Protein AF-A0A955XR83-F1 (afdb_monomer_lite)

Structure (mmCIF, N/CA/C/O backbone):
data_AF-A0A955XR83-F1
#
_entry.id   AF-A0A955XR83-F1
#
loop_
_atom_site.group_PDB
_atom_site.id
_atom_site.type_symbol
_atom_site.label_atom_id
_atom_site.label_alt_id
_atom_site.label_comp_id
_atom_site.label_asym_id
_atom_site.label_entity_id
_atom_site.label_seq_id
_atom_site.pdbx_PDB_ins_code
_atom_site.Cartn_x
_atom_site.Cartn_y
_atom_site.Cartn_z
_atom_site.occupancy
_atom_site.B_iso_or_equiv
_atom_site.auth_seq_id
_atom_site.auth_comp_id
_atom_site.auth_asym_id
_atom_site.auth_atom_id
_atom_site.pdbx_PDB_model_num
ATOM 1 N N . CYS A 1 1 ? 18.694 -12.345 -22.752 1.00 77.38 1 CYS A N 1
ATOM 2 C CA . CYS A 1 1 ? 18.077 -11.379 -23.681 1.00 77.38 1 CYS A CA 1
ATOM 3 C C . CYS A 1 1 ? 19.120 -10.361 -24.126 1.00 77.38 1 CYS A C 1
ATOM 5 O O . CYS A 1 1 ? 20.031 -10.122 -23.338 1.00 77.38 1 CYS A O 1
ATOM 7 N N . PRO A 1 2 ? 19.044 -9.822 -25.360 1.00 78.38 2 PRO A N 1
ATOM 8 C CA . PRO A 1 2 ? 19.876 -8.689 -25.780 1.00 78.38 2 PRO A CA 1
ATOM 9 C C . PRO A 1 2 ? 19.626 -7.468 -24.881 1.00 78.38 2 PRO A C 1
ATOM 11 O O . PRO A 1 2 ? 18.658 -7.451 -24.117 1.00 78.38 2 PRO A O 1
ATOM 14 N N . ASP A 1 3 ? 20.513 -6.477 -24.944 1.00 78.19 3 ASP A N 1
ATOM 15 C CA . ASP A 1 3 ? 20.513 -5.330 -24.032 1.00 78.19 3 ASP A CA 1
ATOM 16 C C . ASP A 1 3 ? 19.134 -4.655 -23.920 1.00 78.19 3 ASP A C 1
ATOM 18 O O . ASP A 1 3 ? 18.397 -4.535 -24.898 1.00 78.19 3 ASP A O 1
ATOM 22 N N . TYR A 1 4 ? 18.790 -4.233 -22.699 1.00 73.88 4 TYR A N 1
ATOM 23 C CA . TYR A 1 4 ? 17.509 -3.602 -22.331 1.00 73.88 4 TYR A CA 1
ATOM 24 C C . TYR A 1 4 ? 16.251 -4.467 -22.481 1.00 73.88 4 TYR A C 1
ATOM 26 O O . TYR A 1 4 ? 15.143 -3.961 -22.310 1.00 73.88 4 TYR A O 1
ATOM 34 N N . ALA A 1 5 ? 16.392 -5.765 -22.758 1.00 82.75 5 ALA A N 1
ATOM 35 C CA . ALA A 1 5 ? 15.278 -6.700 -22.708 1.00 82.75 5 ALA A CA 1
ATOM 36 C C . ALA A 1 5 ? 15.305 -7.562 -21.437 1.00 82.75 5 ALA A C 1
ATOM 38 O O . ALA A 1 5 ? 16.348 -8.081 -21.026 1.00 82.75 5 ALA A O 1
ATOM 39 N N . ILE A 1 6 ? 14.132 -7.738 -20.835 1.00 84.44 6 ILE A N 1
ATOM 40 C CA . ILE A 1 6 ? 13.890 -8.649 -19.714 1.00 84.44 6 ILE A CA 1
ATOM 41 C C . ILE A 1 6 ? 13.197 -9.911 -20.226 1.00 84.44 6 ILE A C 1
ATOM 43 O O . ILE A 1 6 ? 12.459 -9.879 -21.211 1.00 84.44 6 ILE A O 1
ATOM 47 N N . CYS A 1 7 ? 13.448 -11.041 -19.569 1.00 84.94 7 CYS A N 1
ATOM 48 C CA . CYS A 1 7 ? 12.753 -12.281 -19.889 1.00 84.94 7 CYS A CA 1
ATOM 49 C C . CYS A 1 7 ? 11.390 -12.287 -19.187 1.00 84.94 7 CYS A C 1
ATOM 51 O O . CYS A 1 7 ? 11.335 -12.246 -17.957 1.00 84.94 7 CYS A O 1
ATOM 53 N N . ARG A 1 8 ? 10.300 -12.332 -19.959 1.00 84.00 8 ARG A N 1
ATOM 54 C CA . ARG A 1 8 ? 8.941 -12.592 -19.462 1.00 84.00 8 ARG A CA 1
ATOM 55 C C . ARG A 1 8 ? 8.339 -13.725 -20.287 1.00 84.00 8 ARG A C 1
ATOM 57 O O . ARG A 1 8 ? 8.250 -13.614 -21.508 1.00 84.00 8 ARG A O 1
ATOM 64 N N . ASN A 1 9 ? 7.936 -14.814 -19.633 1.00 83.31 9 ASN A N 1
ATOM 65 C CA . ASN A 1 9 ? 7.295 -15.975 -20.270 1.00 83.31 9 ASN A CA 1
ATOM 66 C C . ASN A 1 9 ? 8.099 -16.536 -21.461 1.00 83.31 9 ASN A C 1
ATOM 68 O O . ASN A 1 9 ? 7.564 -16.703 -22.558 1.00 83.31 9 ASN A O 1
ATOM 72 N N . GLY A 1 10 ? 9.412 -16.724 -21.285 1.00 83.00 10 GLY A N 1
ATOM 73 C CA . GLY A 1 10 ? 10.309 -17.244 -22.328 1.00 83.00 10 GLY A CA 1
ATOM 74 C C . GLY A 1 10 ? 10.570 -16.294 -23.507 1.00 83.00 10 GLY A C 1
ATOM 75 O O . GLY A 1 10 ? 11.280 -16.660 -24.440 1.00 83.00 10 GLY A O 1
ATOM 76 N N . ASN A 1 11 ? 10.029 -15.072 -23.475 1.00 83.44 11 ASN A N 1
ATOM 77 C CA . ASN A 1 11 ? 10.218 -14.061 -24.508 1.00 83.44 11 ASN A CA 1
ATOM 78 C C . ASN A 1 11 ? 11.027 -12.879 -23.969 1.00 83.44 11 ASN A C 1
ATOM 80 O O . ASN A 1 11 ? 10.836 -12.424 -22.840 1.00 83.44 11 ASN A O 1
ATOM 84 N N . CYS A 1 12 ? 11.920 -12.354 -24.804 1.00 87.19 12 CYS A N 1
ATOM 85 C CA . CYS A 1 12 ? 12.629 -11.118 -24.507 1.00 87.19 12 CYS A CA 1
ATOM 86 C C . CYS A 1 12 ? 11.730 -9.930 -24.846 1.00 87.19 12 CYS A C 1
ATOM 88 O O . CYS A 1 12 ? 11.483 -9.660 -26.021 1.00 87.19 12 CYS A O 1
ATOM 90 N N . VAL A 1 13 ? 11.254 -9.232 -23.818 1.00 85.50 13 VAL A N 1
ATOM 91 C CA . VAL A 1 13 ? 10.447 -8.014 -23.956 1.00 85.50 13 VAL A CA 1
ATOM 92 C C . VAL A 1 13 ? 11.289 -6.800 -23.589 1.00 85.50 13 VAL A C 1
ATOM 94 O O . VAL A 1 13 ? 12.139 -6.885 -22.704 1.00 85.50 13 VAL A O 1
ATOM 97 N N . HIS A 1 14 ? 11.083 -5.683 -24.283 1.00 86.12 14 HIS A N 1
ATOM 98 C CA . HIS A 1 14 ? 11.762 -4.433 -23.958 1.00 86.12 14 HIS A CA 1
ATOM 99 C C . HIS A 1 14 ? 11.317 -3.940 -22.577 1.00 86.12 14 HIS A C 1
ATOM 101 O O . HIS A 1 14 ? 10.122 -3.919 -22.290 1.00 86.12 14 HIS A O 1
ATOM 107 N N . ASP A 1 15 ? 12.273 -3.568 -21.732 1.00 85.31 15 ASP A N 1
ATOM 108 C CA . ASP A 1 15 ? 12.016 -2.920 -20.448 1.00 85.31 15 ASP A CA 1
ATOM 109 C C . ASP A 1 15 ? 12.413 -1.448 -20.548 1.00 85.31 15 ASP A C 1
ATOM 111 O O . ASP A 1 15 ? 13.533 -1.058 -20.203 1.00 85.31 15 ASP A O 1
ATOM 115 N N . GLY A 1 16 ? 11.485 -0.635 -21.048 1.00 86.19 16 GLY A N 1
ATOM 116 C CA . GLY A 1 16 ? 11.689 0.804 -21.186 1.00 86.19 16 GLY A CA 1
ATOM 117 C C . GLY A 1 16 ? 11.811 1.538 -19.843 1.00 86.19 16 GLY A C 1
ATOM 118 O O . GLY A 1 16 ? 12.310 2.660 -19.788 1.00 86.19 16 GLY A O 1
ATOM 119 N N . CYS A 1 17 ? 11.451 0.892 -18.730 1.00 89.06 17 CYS A N 1
ATOM 120 C CA . CYS A 1 17 ? 11.548 1.474 -17.394 1.00 89.06 17 CYS A CA 1
ATOM 121 C C . CYS A 1 17 ? 12.951 1.393 -16.777 1.00 89.06 17 CYS A C 1
ATOM 123 O O . CYS A 1 17 ? 13.219 2.072 -15.786 1.00 89.06 17 CYS A O 1
ATOM 125 N N . ARG A 1 18 ? 13.884 0.630 -17.364 1.00 85.12 18 ARG A N 1
ATOM 126 C CA . ARG A 1 18 ? 15.249 0.479 -16.828 1.00 85.12 18 ARG A CA 1
ATOM 127 C C . ARG A 1 18 ? 16.051 1.788 -16.803 1.00 85.12 18 ARG A C 1
ATOM 129 O O . ARG A 1 18 ? 16.902 1.962 -15.931 1.00 85.12 18 ARG A O 1
ATOM 136 N N . GLU A 1 19 ? 15.823 2.684 -17.760 1.00 87.19 19 GLU A N 1
ATOM 137 C CA . GLU A 1 19 ? 16.550 3.960 -17.860 1.00 87.19 19 GLU A CA 1
ATOM 138 C C . GLU A 1 19 ? 15.779 5.144 -17.257 1.00 87.19 19 GLU A C 1
ATOM 140 O O . GLU A 1 19 ? 16.328 6.240 -17.108 1.00 87.19 19 GLU A O 1
ATOM 145 N N . ILE A 1 20 ? 14.526 4.928 -16.857 1.00 91.12 20 ILE A N 1
ATOM 146 C CA . ILE A 1 20 ? 13.657 5.962 -16.307 1.00 91.12 20 ILE A CA 1
ATOM 147 C C . ILE A 1 20 ? 13.817 5.987 -14.789 1.00 91.12 20 ILE A C 1
ATOM 149 O O . ILE A 1 20 ? 13.571 5.005 -14.094 1.00 91.12 20 ILE A O 1
ATOM 153 N N . ARG A 1 21 ? 14.218 7.143 -14.253 1.00 92.50 21 ARG A N 1
ATOM 154 C CA . ARG A 1 21 ? 14.166 7.407 -12.811 1.00 92.50 21 ARG A CA 1
ATOM 155 C C . ARG A 1 21 ? 12.954 8.269 -12.510 1.00 92.50 21 ARG A C 1
ATOM 157 O O . ARG A 1 21 ? 12.965 9.457 -12.829 1.00 92.50 21 ARG A O 1
ATOM 164 N N . CYS A 1 22 ? 11.941 7.677 -11.894 1.00 91.81 22 CYS A N 1
ATOM 165 C CA . CYS A 1 22 ? 10.775 8.426 -11.456 1.00 91.81 22 CYS A CA 1
ATOM 166 C C . CYS A 1 22 ? 11.066 9.228 -10.170 1.00 91.81 22 CYS A C 1
ATOM 168 O O . CYS A 1 22 ? 11.932 8.829 -9.384 1.00 91.81 22 CYS A O 1
ATOM 170 N N . PRO A 1 23 ? 10.393 10.379 -9.974 1.00 90.31 23 PRO A N 1
ATOM 171 C CA . PRO A 1 23 ? 10.385 11.120 -8.712 1.00 90.31 23 PRO A CA 1
ATOM 172 C C . PRO A 1 23 ? 9.966 10.257 -7.510 1.00 90.31 23 PRO A C 1
ATOM 174 O O . PRO A 1 23 ? 9.409 9.173 -7.674 1.00 90.31 23 PRO A O 1
ATOM 177 N N . GLU A 1 24 ? 10.212 10.750 -6.292 1.00 85.50 24 GLU A N 1
ATOM 178 C CA . GLU A 1 24 ? 9.753 10.076 -5.069 1.00 85.50 24 GLU A CA 1
ATOM 179 C C . GLU A 1 24 ? 8.236 9.840 -5.103 1.00 85.50 24 GLU A C 1
ATOM 181 O O . GLU A 1 24 ? 7.476 10.718 -5.510 1.00 85.50 24 GLU A O 1
ATOM 186 N N . GLY A 1 25 ? 7.812 8.645 -4.683 1.00 79.75 25 GLY A N 1
ATOM 187 C CA . GLY A 1 25 ? 6.403 8.246 -4.673 1.00 79.75 25 GLY A CA 1
ATOM 188 C C . GLY A 1 25 ? 5.835 7.834 -6.033 1.00 79.75 25 GLY A C 1
ATOM 189 O O . GLY 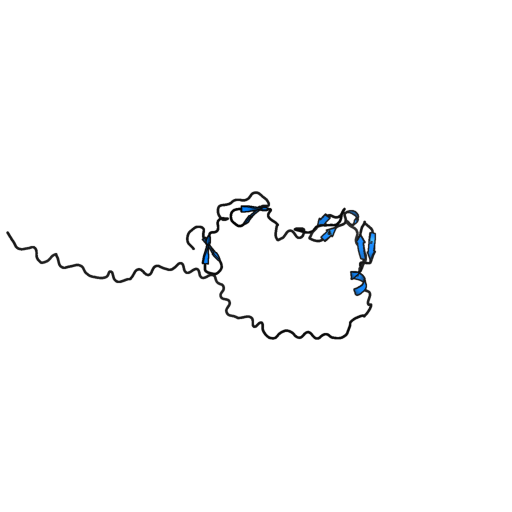A 1 25 ? 4.634 7.627 -6.128 1.00 79.75 25 GLY A O 1
ATOM 190 N N . GLN A 1 26 ? 6.651 7.704 -7.086 1.00 89.56 26 GLN A N 1
ATOM 191 C CA . GLN A 1 26 ? 6.192 7.271 -8.411 1.00 89.56 26 GLN A CA 1
ATOM 192 C C . GLN A 1 26 ? 6.790 5.927 -8.836 1.00 89.56 26 GLN A C 1
ATOM 194 O O . GLN A 1 26 ? 7.950 5.621 -8.550 1.00 89.56 26 GLN A O 1
ATOM 199 N N . GLN A 1 27 ? 6.000 5.135 -9.562 1.00 88.62 27 GLN A N 1
ATOM 200 C CA . GLN A 1 27 ? 6.430 3.887 -10.193 1.00 88.62 27 GLN A CA 1
ATOM 201 C C . GLN A 1 27 ? 6.517 4.082 -11.709 1.00 88.62 27 GLN A C 1
ATOM 203 O O . GLN A 1 27 ? 5.714 4.804 -12.292 1.00 88.62 27 GLN A O 1
ATOM 208 N N . CYS A 1 28 ? 7.498 3.444 -12.351 1.00 90.12 28 CYS A N 1
ATOM 209 C CA . CYS A 1 28 ? 7.523 3.377 -13.806 1.00 90.12 28 CYS A CA 1
ATOM 210 C C . CYS A 1 28 ? 6.650 2.218 -14.293 1.00 90.12 28 CYS A C 1
ATOM 212 O O . CYS A 1 28 ? 6.902 1.063 -13.938 1.00 90.12 28 CYS A O 1
ATOM 214 N N . GLU A 1 29 ? 5.670 2.535 -15.131 1.00 89.25 29 GLU A N 1
ATOM 215 C CA . GLU A 1 29 ? 4.826 1.591 -15.857 1.00 89.25 29 GLU A CA 1
ATOM 216 C C . GLU A 1 29 ? 4.761 2.048 -17.319 1.00 89.25 29 GLU A C 1
ATOM 218 O O . GLU A 1 29 ? 4.503 3.218 -17.590 1.00 89.25 29 GLU A O 1
ATOM 223 N N . ASP A 1 30 ? 5.071 1.156 -18.264 1.00 87.69 30 ASP A N 1
ATOM 224 C CA . ASP A 1 30 ? 5.048 1.438 -19.709 1.00 87.69 30 ASP A CA 1
ATOM 225 C C . ASP A 1 30 ? 5.751 2.748 -20.123 1.00 87.69 30 ASP A C 1
ATOM 227 O O . ASP A 1 30 ? 5.205 3.575 -20.853 1.00 87.69 30 ASP A O 1
ATOM 231 N N . GLU A 1 31 ? 6.985 2.940 -19.646 1.00 90.62 31 GLU A N 1
ATOM 232 C CA . GLU A 1 31 ? 7.808 4.136 -19.907 1.00 90.62 31 GLU A CA 1
ATOM 233 C C . GLU A 1 31 ? 7.237 5.451 -19.345 1.00 90.62 31 GLU A C 1
ATOM 235 O O . GLU A 1 3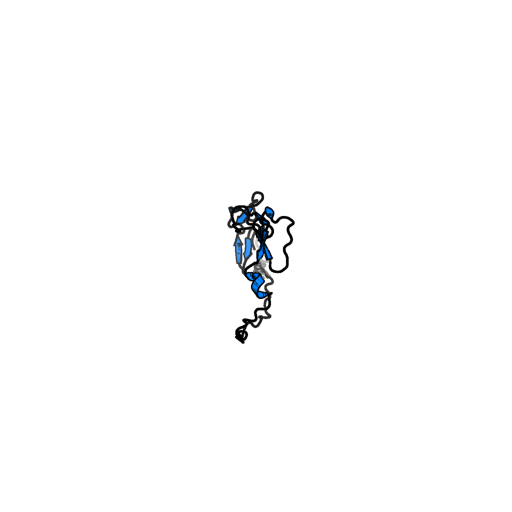1 ? 7.710 6.544 -19.673 1.00 90.62 31 GLU A O 1
ATOM 240 N N . GLN A 1 32 ? 6.240 5.368 -18.466 1.00 92.69 32 GLN A N 1
ATOM 241 C CA . GLN A 1 32 ? 5.605 6.513 -17.828 1.00 92.69 32 GLN A CA 1
ATOM 242 C C . GLN A 1 32 ? 5.762 6.431 -16.315 1.00 92.69 32 GLN A C 1
ATOM 244 O O . GLN A 1 32 ? 5.610 5.374 -15.709 1.00 92.69 32 GLN A O 1
ATOM 249 N N . CYS A 1 33 ? 6.050 7.571 -15.692 1.00 92.12 33 CYS A N 1
ATOM 250 C CA . CYS A 1 33 ? 5.991 7.676 -14.243 1.00 92.12 33 CYS A CA 1
ATOM 251 C C . CYS A 1 33 ? 4.546 7.930 -13.825 1.00 92.12 33 CYS A C 1
ATOM 253 O O . CYS A 1 33 ? 3.971 8.972 -14.150 1.00 92.12 33 CYS A O 1
ATOM 255 N N . ILE A 1 34 ? 3.975 6.963 -13.123 1.00 90.44 34 ILE A N 1
ATOM 256 C CA . ILE A 1 34 ? 2.643 7.035 -12.532 1.00 90.44 34 ILE A CA 1
ATOM 257 C C . ILE A 1 34 ? 2.765 7.226 -11.020 1.00 90.44 34 ILE A C 1
ATOM 259 O O . ILE A 1 34 ? 3.789 6.876 -10.431 1.00 90.44 34 ILE A O 1
ATOM 263 N N . GLU A 1 35 ? 1.729 7.784 -10.388 1.00 86.44 35 GLU A N 1
ATOM 264 C CA . GLU A 1 35 ? 1.631 7.817 -8.924 1.00 86.44 35 GLU A CA 1
ATOM 265 C C . GLU A 1 35 ? 1.757 6.386 -8.395 1.00 86.44 35 GLU A C 1
ATOM 267 O O . GLU A 1 35 ? 0.958 5.507 -8.729 1.00 86.44 35 GLU A O 1
ATOM 272 N N . GLY A 1 36 ? 2.815 6.148 -7.627 1.00 74.00 36 GLY A N 1
ATOM 273 C CA . GLY A 1 36 ? 3.112 4.860 -7.039 1.00 74.00 36 GLY A CA 1
ATOM 274 C C . GLY A 1 36 ? 2.124 4.626 -5.917 1.00 74.00 36 GLY A C 1
ATOM 275 O O . GLY A 1 36 ? 2.274 5.158 -4.822 1.00 74.00 36 GLY A O 1
ATOM 276 N N . VAL A 1 37 ? 1.106 3.817 -6.183 1.00 69.88 37 VAL A N 1
ATOM 277 C CA . VAL A 1 37 ? 0.392 3.155 -5.099 1.00 69.88 37 VAL A CA 1
ATOM 278 C C . VAL A 1 37 ? 1.374 2.175 -4.485 1.00 69.88 37 VAL A C 1
ATOM 280 O O . VAL A 1 37 ? 1.705 1.164 -5.101 1.00 69.88 37 VAL A O 1
ATOM 283 N N . ASP A 1 38 ? 1.880 2.497 -3.295 1.00 69.81 38 ASP A N 1
ATOM 284 C CA . ASP A 1 38 ? 2.615 1.530 -2.495 1.00 69.81 38 ASP A CA 1
ATOM 285 C C . ASP A 1 38 ? 1.720 0.287 -2.380 1.00 69.81 38 ASP A C 1
ATOM 287 O O . ASP A 1 38 ? 0.664 0.357 -1.747 1.00 69.81 38 ASP A O 1
ATOM 291 N N . PRO A 1 39 ? 2.091 -0.868 -2.967 1.00 65.31 39 PRO A N 1
ATOM 292 C CA . PRO A 1 39 ? 1.266 -2.074 -2.873 1.00 65.31 39 PRO A CA 1
ATOM 293 C C . PRO A 1 39 ? 1.142 -2.553 -1.419 1.00 65.31 39 PRO A C 1
ATOM 295 O O . PRO A 1 39 ? 0.343 -3.433 -1.111 1.00 65.31 39 PRO A O 1
ATOM 298 N N . MET A 1 40 ? 1.962 -1.984 -0.532 1.00 74.50 40 MET A N 1
ATOM 299 C CA . MET A 1 40 ? 1.954 -2.214 0.901 1.00 74.50 40 MET A CA 1
ATOM 300 C C . MET A 1 40 ? 1.275 -1.098 1.699 1.00 74.50 40 MET A C 1
ATOM 302 O O . MET A 1 40 ? 1.218 -1.250 2.917 1.00 74.50 40 MET A O 1
ATOM 306 N N . ASP A 1 41 ? 0.781 -0.012 1.087 1.00 82.88 41 ASP A N 1
ATOM 307 C CA . ASP A 1 41 ? -0.042 0.965 1.805 1.00 82.88 41 ASP A CA 1
ATOM 308 C C . ASP A 1 41 ? -1.438 0.362 2.015 1.00 82.88 41 ASP A C 1
ATOM 310 O O . ASP A 1 41 ? -2.231 0.271 1.074 1.00 82.88 41 ASP A O 1
ATOM 314 N N . PRO A 1 42 ? -1.780 -0.057 3.246 1.00 86.19 42 PRO A N 1
ATOM 315 C CA . PRO A 1 42 ? -3.071 -0.669 3.512 1.00 86.19 42 PRO A CA 1
ATOM 316 C C . PRO A 1 42 ? -4.223 0.336 3.377 1.00 86.19 42 PRO A C 1
ATOM 318 O O . PRO A 1 42 ? -5.377 -0.080 3.372 1.00 86.19 42 PRO A O 1
ATOM 321 N N . CYS A 1 43 ? -3.931 1.636 3.285 1.00 90.94 43 CYS A N 1
ATOM 322 C CA . CYS A 1 43 ? -4.902 2.705 3.095 1.00 90.94 43 CYS A CA 1
ATOM 323 C C . CYS A 1 43 ? -5.091 3.113 1.630 1.00 90.94 43 CYS A C 1
ATOM 325 O O . CYS A 1 43 ? -5.993 3.906 1.337 1.00 90.94 43 CYS A O 1
ATOM 327 N N . ALA A 1 44 ? -4.312 2.550 0.701 1.00 88.00 44 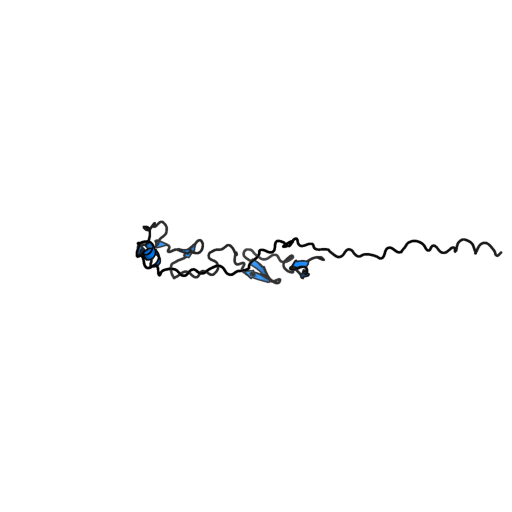ALA A N 1
ATOM 328 C CA . ALA A 1 44 ? -4.472 2.811 -0.720 1.00 88.00 44 ALA A CA 1
ATOM 329 C C . ALA A 1 44 ? -5.893 2.433 -1.184 1.00 88.00 44 ALA A C 1
ATOM 331 O O . ALA A 1 44 ? -6.334 1.290 -1.070 1.00 88.00 44 ALA A O 1
ATOM 332 N N . GLY A 1 45 ? -6.637 3.417 -1.699 1.00 85.38 45 GLY A N 1
ATOM 333 C CA . GLY A 1 45 ? -8.011 3.237 -2.187 1.00 85.38 45 GLY A CA 1
ATOM 334 C C . GLY A 1 45 ? -9.106 3.204 -1.110 1.00 85.38 45 GLY A C 1
ATOM 335 O O . GLY A 1 45 ? -10.288 3.134 -1.458 1.00 85.38 45 GLY A O 1
ATOM 336 N N . ILE A 1 46 ? -8.762 3.303 0.179 1.00 90.00 46 ILE A N 1
ATOM 337 C CA . ILE A 1 46 ? -9.747 3.365 1.265 1.00 90.00 46 ILE A CA 1
ATOM 338 C C . ILE A 1 46 ? -10.285 4.792 1.399 1.00 90.00 46 ILE A C 1
ATOM 340 O O . ILE A 1 46 ? -9.550 5.734 1.680 1.00 90.00 46 ILE A O 1
ATOM 344 N N . ASN A 1 47 ? -11.601 4.949 1.244 1.00 93.12 47 ASN A N 1
ATOM 345 C CA . ASN A 1 47 ? -12.299 6.209 1.491 1.00 93.12 47 ASN A CA 1
ATOM 346 C C . ASN A 1 47 ? -13.006 6.147 2.845 1.00 93.12 47 ASN A C 1
ATOM 348 O O . ASN A 1 47 ? -14.071 5.539 2.963 1.00 93.12 47 ASN A O 1
ATOM 352 N N . CYS A 1 48 ? -12.417 6.777 3.860 1.00 92.56 48 CYS A N 1
ATOM 353 C CA . CYS A 1 48 ? -13.019 6.813 5.186 1.00 92.56 48 CYS A CA 1
ATOM 354 C C . CYS A 1 48 ? -14.194 7.801 5.276 1.00 92.56 48 CYS A C 1
ATOM 356 O O . CYS A 1 48 ? -14.183 8.841 4.609 1.00 92.56 48 CYS A O 1
ATOM 358 N N . PRO A 1 49 ? -15.212 7.498 6.107 1.00 90.75 49 PRO A N 1
ATOM 359 C CA . PRO A 1 49 ? -16.293 8.424 6.426 1.00 90.75 49 PRO A CA 1
ATOM 360 C C . PRO A 1 49 ? -15.782 9.778 6.932 1.00 90.75 49 PRO A C 1
ATOM 362 O O . PRO A 1 49 ? -14.675 9.899 7.457 1.00 90.75 49 PRO A O 1
ATOM 365 N N . ALA A 1 50 ? -16.623 10.808 6.812 1.00 88.69 50 ALA A N 1
ATOM 366 C CA . ALA A 1 50 ? -16.279 12.152 7.261 1.00 88.69 50 ALA A CA 1
ATOM 367 C C . ALA A 1 50 ? -15.856 12.161 8.740 1.00 88.69 50 ALA A C 1
ATOM 369 O O . ALA A 1 50 ? -16.586 11.679 9.603 1.00 88.69 50 ALA A O 1
ATOM 370 N N . GLY A 1 51 ? -14.690 12.749 9.015 1.00 86.81 51 GLY A N 1
ATOM 371 C CA . GLY A 1 51 ? -14.138 12.861 10.366 1.00 86.81 51 GLY A CA 1
ATOM 372 C C . GLY A 1 51 ? -13.252 11.693 10.805 1.00 86.81 51 GLY A C 1
ATOM 373 O O . GLY A 1 51 ? -12.662 11.795 11.872 1.00 86.81 51 GLY A O 1
ATOM 374 N N . GLN A 1 52 ? -13.108 10.638 9.999 1.00 91.75 52 GLN A N 1
ATOM 375 C CA . GLN A 1 52 ? -12.210 9.511 10.272 1.00 91.75 52 GLN A CA 1
ATOM 376 C C . GLN A 1 52 ? -10.946 9.588 9.405 1.00 91.75 52 GLN A C 1
ATOM 378 O O . GLN A 1 52 ? -10.953 10.201 8.334 1.00 91.75 52 GLN A O 1
ATOM 383 N N . PHE A 1 53 ? -9.865 8.948 9.847 1.00 90.75 53 PHE A N 1
ATOM 384 C CA . PHE A 1 53 ? -8.630 8.795 9.072 1.00 90.75 53 PHE A CA 1
ATOM 385 C C . PHE A 1 53 ? -8.303 7.316 8.882 1.00 90.75 53 PHE A C 1
ATOM 387 O O . PHE A 1 53 ? -8.639 6.495 9.729 1.00 90.75 53 PHE A O 1
ATOM 394 N N . CYS A 1 54 ? -7.669 6.960 7.765 1.00 92.88 54 CYS A N 1
ATOM 395 C CA . CYS A 1 54 ? -7.220 5.588 7.577 1.00 92.88 54 CYS A CA 1
ATOM 396 C C . CYS A 1 54 ? -5.898 5.362 8.310 1.00 92.88 54 CYS A C 1
ATOM 398 O O . CYS A 1 54 ? -4.935 6.102 8.114 1.00 92.88 54 CYS A O 1
ATOM 400 N N . GLU A 1 55 ? -5.844 4.309 9.113 1.00 90.62 55 GLU A N 1
ATOM 401 C CA . GLU A 1 55 ? -4.631 3.815 9.742 1.00 90.62 55 GLU A CA 1
ATOM 402 C C . GLU A 1 55 ? -4.592 2.297 9.600 1.00 90.62 55 GLU A C 1
ATOM 404 O O . GLU A 1 55 ? -5.524 1.590 9.982 1.00 90.62 55 GLU A O 1
ATOM 409 N N . ARG A 1 56 ? -3.502 1.773 9.028 1.00 88.56 56 ARG A N 1
ATOM 410 C CA . ARG A 1 56 ? -3.294 0.324 8.856 1.00 88.56 56 ARG A CA 1
ATOM 411 C C . ARG A 1 56 ? -4.449 -0.394 8.132 1.00 88.56 56 ARG A C 1
ATOM 413 O O . ARG A 1 56 ? -4.704 -1.566 8.397 1.00 88.56 56 ARG A O 1
ATOM 420 N N . GLY A 1 57 ? -5.126 0.298 7.218 1.00 90.50 57 GLY A N 1
ATOM 421 C CA . GLY A 1 57 ? -6.253 -0.238 6.450 1.00 90.50 57 GLY A CA 1
ATOM 422 C C . GLY A 1 57 ? -7.607 -0.176 7.157 1.00 90.50 57 GLY A C 1
ATOM 423 O O . GLY A 1 57 ? -8.583 -0.731 6.659 1.00 90.50 57 GLY A O 1
ATOM 424 N N . LEU A 1 58 ? -7.681 0.485 8.313 1.00 87.81 58 LEU A N 1
ATOM 425 C CA . LEU A 1 58 ? -8.904 0.667 9.087 1.00 87.81 58 LEU A CA 1
ATOM 426 C C . LEU A 1 58 ? -9.217 2.155 9.212 1.00 87.81 58 LEU A C 1
ATOM 428 O O . LEU A 1 58 ? -8.320 2.968 9.413 1.00 87.81 58 LEU A O 1
ATOM 432 N N . CYS A 1 59 ? -10.494 2.516 9.119 1.00 91.25 59 CYS A N 1
ATOM 433 C CA . CYS A 1 59 ? -10.923 3.878 9.401 1.00 91.25 59 CYS A CA 1
ATOM 434 C C . CYS A 1 59 ? -11.030 4.074 10.911 1.00 91.25 59 CYS A C 1
ATOM 436 O O . CYS A 1 59 ? -11.852 3.442 11.574 1.00 91.25 59 CYS A O 1
ATOM 438 N N . ILE A 1 60 ? -10.171 4.935 11.438 1.00 89.38 60 ILE A N 1
ATOM 439 C CA . ILE A 1 60 ? -10.084 5.272 12.848 1.00 89.38 60 ILE A CA 1
ATOM 440 C C . ILE A 1 60 ? -10.792 6.601 13.080 1.00 89.38 60 ILE A C 1
ATOM 442 O O . ILE A 1 60 ? -10.548 7.601 12.397 1.00 89.38 60 ILE A O 1
ATOM 446 N N . ASP A 1 61 ? -11.686 6.602 14.063 1.00 91.38 61 ASP A N 1
ATOM 447 C CA . ASP A 1 61 ? -12.255 7.825 14.605 1.00 91.38 61 ASP A CA 1
ATOM 448 C C . ASP A 1 61 ? -11.226 8.469 15.553 1.00 91.38 61 ASP A C 1
ATOM 450 O O . ASP A 1 61 ? -10.790 7.816 16.504 1.00 91.38 61 ASP A O 1
ATOM 454 N N . PRO A 1 62 ? -10.825 9.733 15.338 1.00 90.44 62 PRO A N 1
ATOM 455 C CA . PRO A 1 62 ? -9.875 10.419 16.212 1.00 90.44 62 PRO A CA 1
ATOM 456 C C . PRO A 1 62 ? -10.367 10.545 17.661 1.00 90.44 62 PRO A C 1
ATOM 458 O O . PRO A 1 62 ? -9.552 10.642 18.575 1.00 90.44 62 PRO A O 1
ATOM 461 N N . LEU A 1 63 ? -11.680 10.505 17.912 1.00 91.38 63 LEU A N 1
ATOM 462 C CA . LEU A 1 63 ? -12.239 10.480 19.269 1.00 91.38 63 LEU A CA 1
ATOM 463 C C . LEU A 1 63 ? -12.045 9.126 19.963 1.00 91.38 63 LEU A C 1
ATOM 465 O O . LEU A 1 63 ? -12.216 9.038 21.176 1.00 91.38 63 LEU A O 1
ATOM 469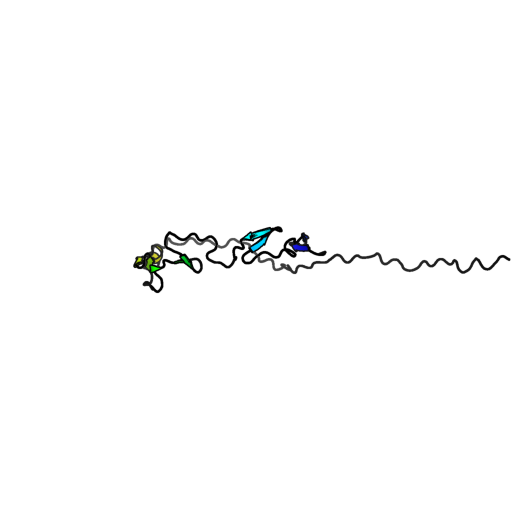 N N . CYS A 1 64 ? -11.707 8.084 19.206 1.00 91.31 64 CYS A N 1
ATOM 470 C CA . CYS A 1 64 ? -11.468 6.731 19.693 1.00 91.31 64 CYS A CA 1
ATOM 471 C C . CYS A 1 64 ? -9.984 6.424 19.933 1.00 91.31 64 CYS A C 1
ATOM 473 O O . CYS A 1 64 ? -9.652 5.314 20.355 1.00 91.31 64 CYS A O 1
ATOM 475 N N . GLU A 1 65 ? -9.085 7.387 19.712 1.00 88.12 65 GLU A N 1
ATOM 476 C CA . GLU A 1 65 ? -7.663 7.222 20.005 1.00 88.12 65 GLU A CA 1
ATOM 477 C C . GLU A 1 65 ? -7.456 6.951 21.508 1.00 88.12 65 GLU A C 1
ATOM 479 O O . GLU A 1 65 ? -7.820 7.748 22.373 1.00 88.12 65 GLU A O 1
ATOM 484 N N . GLY A 1 66 ? -6.899 5.781 21.833 1.00 85.56 66 GLY A N 1
ATOM 485 C CA . GLY A 1 66 ? -6.683 5.347 23.218 1.00 85.56 66 GLY A CA 1
ATOM 486 C C . GLY A 1 66 ? -7.921 4.797 23.939 1.00 85.56 66 GLY A C 1
ATOM 487 O O . GLY A 1 66 ? -7.806 4.397 25.100 1.00 85.56 66 GLY A O 1
ATOM 488 N N . ILE A 1 67 ? -9.081 4.717 23.279 1.00 90.00 67 ILE A N 1
ATOM 489 C CA . ILE A 1 67 ? -10.276 4.072 23.833 1.00 90.00 67 ILE A CA 1
ATOM 490 C C . ILE A 1 67 ? -10.212 2.567 23.555 1.00 90.00 67 ILE A C 1
ATOM 492 O O . ILE A 1 67 ? -10.107 2.130 22.414 1.00 90.00 67 ILE A O 1
ATOM 496 N N . SER A 1 68 ? -10.290 1.761 24.613 1.00 90.25 68 SER A N 1
ATOM 497 C CA . SER A 1 68 ? -10.450 0.305 24.521 1.00 90.25 68 SER A CA 1
ATOM 498 C C . SER A 1 68 ? -11.865 -0.065 24.938 1.00 90.25 68 SER A C 1
ATOM 500 O O . SER A 1 68 ? -12.258 0.191 26.075 1.00 90.25 68 SER A O 1
ATOM 502 N N . CYS A 1 69 ? -12.622 -0.642 24.013 1.00 89.81 69 CYS A N 1
ATOM 503 C CA . CYS A 1 69 ? -13.987 -1.084 24.248 1.00 89.81 69 CYS A CA 1
ATOM 504 C C . CYS A 1 69 ? -14.030 -2.550 24.704 1.00 89.81 69 CYS A C 1
ATOM 506 O O . CYS A 1 69 ? -13.123 -3.331 24.404 1.00 89.81 69 CYS A O 1
ATOM 508 N N . ASP A 1 70 ? -15.080 -2.916 25.443 1.00 91.62 70 ASP A N 1
ATOM 509 C CA . ASP A 1 70 ? -15.294 -4.293 25.887 1.00 91.62 70 ASP A CA 1
ATOM 510 C C . ASP A 1 70 ? -15.490 -5.237 24.685 1.00 91.62 70 ASP A C 1
ATOM 512 O O . ASP A 1 70 ? -15.939 -4.800 23.616 1.00 91.62 70 ASP A O 1
ATOM 516 N N . PRO A 1 71 ? -15.191 -6.543 24.836 1.00 85.31 71 PRO A N 1
ATOM 517 C CA . PRO A 1 71 ? -15.432 -7.523 23.787 1.00 85.31 71 PRO A CA 1
ATOM 518 C C . PRO A 1 71 ? -16.860 -7.424 23.247 1.00 85.31 71 PRO A C 1
ATOM 520 O O . PRO A 1 71 ? -17.830 -7.427 24.002 1.00 85.31 71 PRO A O 1
ATOM 523 N N . GLY A 1 72 ? -16.974 -7.335 21.926 1.00 84.50 72 GLY A N 1
ATOM 524 C CA . GLY A 1 72 ? -18.257 -7.202 21.252 1.00 84.50 72 GLY A CA 1
ATOM 525 C C . GLY A 1 72 ? -18.794 -5.770 21.127 1.00 84.50 72 GLY A C 1
ATOM 526 O O . GLY A 1 72 ? -19.959 -5.560 20.786 1.00 84.50 72 GLY A O 1
ATOM 527 N N . THR A 1 73 ? -17.959 -4.767 21.383 1.00 87.69 73 THR A N 1
ATOM 528 C CA . THR A 1 73 ? -18.289 -3.367 21.113 1.00 87.69 73 THR A CA 1
ATOM 529 C C . THR A 1 73 ? -17.203 -2.710 20.266 1.00 87.69 73 THR A C 1
ATOM 531 O O . THR A 1 73 ? -16.030 -3.076 20.343 1.00 87.69 73 THR A O 1
ATOM 534 N N . VAL A 1 74 ? -17.598 -1.755 19.427 1.00 88.00 74 VAL A N 1
ATOM 535 C CA . VAL A 1 74 ? -16.711 -0.955 18.577 1.00 88.00 74 VAL A CA 1
ATOM 536 C C . VAL A 1 74 ? -16.794 0.502 19.011 1.00 88.00 74 VAL A C 1
ATOM 538 O O . VAL A 1 74 ? -17.871 0.993 19.345 1.00 88.00 74 VAL A O 1
ATOM 541 N N . CYS A 1 75 ? -15.660 1.199 19.036 1.00 89.75 75 CYS A N 1
ATOM 542 C CA . CYS A 1 75 ? -15.671 2.628 19.309 1.00 89.75 75 CYS A CA 1
ATOM 543 C C . CYS A 1 75 ? -16.139 3.397 18.068 1.00 89.75 75 CYS A C 1
ATOM 545 O O . CYS A 1 75 ? -15.576 3.238 16.986 1.00 89.75 75 CYS A O 1
ATOM 547 N N . SER A 1 76 ? -17.152 4.239 18.243 1.00 87.94 76 SER A N 1
ATOM 548 C CA . SER A 1 76 ? -17.741 5.103 17.224 1.00 87.94 76 SER A CA 1
ATOM 549 C C . SER A 1 76 ? -18.055 6.452 17.866 1.00 87.94 76 SER A C 1
ATOM 551 O O . SER A 1 76 ? -18.694 6.504 18.918 1.00 87.94 76 SER A O 1
ATOM 553 N N . MET A 1 77 ? -17.566 7.556 17.294 1.00 87.81 77 MET A N 1
ATOM 554 C CA . MET A 1 77 ? -17.757 8.909 17.837 1.00 87.81 77 MET A CA 1
ATOM 555 C C . MET A 1 77 ? -17.312 9.066 19.305 1.00 87.81 77 MET A C 1
ATOM 557 O O . MET A 1 77 ? -17.899 9.837 20.066 1.00 87.81 77 MET A O 1
ATOM 561 N N . GLY A 1 78 ? -16.286 8.319 19.724 1.00 89.56 78 GLY A N 1
ATOM 562 C CA . GLY A 1 78 ? -15.791 8.305 21.106 1.00 89.56 78 GLY A CA 1
ATOM 563 C C . GLY A 1 78 ? -16.656 7.512 22.096 1.00 89.56 78 GLY A C 1
ATOM 564 O O . GLY A 1 78 ? -16.464 7.637 23.306 1.00 89.56 78 GLY A O 1
ATOM 565 N N . ILE A 1 79 ? -17.615 6.714 21.616 1.00 90.81 79 ILE A N 1
ATOM 566 C CA . ILE A 1 79 ? -18.527 5.902 22.432 1.00 90.81 79 ILE A CA 1
ATOM 567 C C . ILE A 1 79 ? -18.415 4.434 22.000 1.00 90.81 79 ILE A C 1
ATOM 569 O O . ILE A 1 79 ? -18.372 4.133 20.812 1.00 90.81 79 ILE A O 1
ATOM 573 N N . CYS A 1 80 ? -18.371 3.504 22.958 1.00 91.81 80 CYS A N 1
ATOM 574 C CA . CYS A 1 80 ? -18.409 2.072 22.661 1.00 91.81 80 CYS A CA 1
ATOM 575 C C . CYS A 1 80 ? -19.848 1.635 22.361 1.00 91.81 80 CYS A C 1
ATOM 577 O O . CYS A 1 80 ? -20.704 1.645 23.249 1.00 91.81 80 CYS A O 1
ATOM 579 N N . GLU A 1 81 ? -20.106 1.244 21.118 1.00 90.88 81 GLU A N 1
ATOM 580 C CA . GLU A 1 81 ? -21.407 0.773 20.645 1.00 90.88 81 GLU A CA 1
ATOM 581 C C . GLU A 1 81 ? -21.350 -0.728 20.339 1.00 90.88 81 GLU A C 1
ATOM 583 O O . GLU A 1 81 ? -20.307 -1.256 19.956 1.00 90.88 81 GLU A O 1
ATOM 588 N N . LEU A 1 82 ? -22.465 -1.444 20.514 1.00 85.81 82 LEU A N 1
ATOM 589 C CA . LEU A 1 82 ? -22.553 -2.853 20.115 1.00 85.81 82 LEU A CA 1
ATOM 590 C C . LEU A 1 82 ? -22.342 -2.956 18.605 1.00 85.81 82 LEU A C 1
ATOM 592 O O . LEU A 1 82 ? -23.119 -2.385 17.836 1.00 85.81 82 LEU A O 1
ATOM 596 N N . SER A 1 83 ? -21.316 -3.694 18.178 1.00 77.12 83 SER A N 1
ATOM 597 C CA . SER A 1 83 ? -21.144 -3.958 16.753 1.00 77.12 83 SER A CA 1
ATOM 598 C C . SER A 1 83 ? -22.147 -5.033 16.327 1.00 77.12 83 SER A C 1
ATOM 600 O O . SER A 1 83 ? -22.420 -5.985 17.062 1.00 77.12 83 SER A O 1
ATOM 602 N N . ALA A 1 84 ? -22.755 -4.889 15.149 1.00 66.69 84 ALA A N 1
ATOM 603 C CA . ALA A 1 84 ? -23.713 -5.883 14.651 1.00 66.69 84 ALA A CA 1
ATOM 604 C C . ALA A 1 84 ? -23.057 -7.271 14.472 1.00 66.69 84 ALA A C 1
ATOM 606 O O . ALA A 1 84 ? -23.715 -8.303 14.585 1.00 66.69 84 ALA A O 1
ATOM 607 N N . ASP A 1 85 ? -21.744 -7.275 14.265 1.00 60.38 85 ASP A N 1
ATOM 608 C CA . ASP A 1 85 ? -20.852 -8.430 14.132 1.00 60.38 85 ASP A CA 1
ATOM 609 C C . ASP A 1 85 ? -20.414 -9.021 15.484 1.00 60.38 85 ASP A C 1
ATOM 611 O O . ASP A 1 85 ? -19.930 -10.143 15.531 1.00 60.38 85 ASP A O 1
ATOM 615 N N . ALA A 1 86 ? -20.635 -8.335 16.605 1.00 57.31 86 ALA A N 1
ATOM 616 C CA . ALA A 1 86 ? -20.412 -8.886 17.939 1.00 57.31 86 ALA A CA 1
ATOM 617 C C . ALA A 1 86 ? -21.548 -9.787 18.431 1.00 57.31 86 ALA A C 1
ATOM 619 O O . ALA A 1 86 ? -21.362 -10.601 19.338 1.00 57.31 86 ALA A O 1
ATOM 620 N N . ALA A 1 87 ? -22.736 -9.652 17.838 1.00 54.91 87 ALA A N 1
ATOM 621 C CA . ALA A 1 87 ? -23.907 -10.431 18.222 1.00 54.91 87 ALA A CA 1
ATOM 622 C C . ALA A 1 87 ? -23.742 -11.939 17.947 1.00 54.91 87 ALA A C 1
ATOM 624 O O . ALA A 1 87 ? -24.485 -12.739 18.513 1.00 54.91 87 ALA A O 1
ATOM 625 N N . VAL A 1 88 ? -22.764 -12.341 17.123 1.00 56.91 88 VAL A N 1
ATOM 626 C CA . VAL A 1 88 ? -22.457 -13.759 16.865 1.00 56.91 88 VAL A CA 1
ATOM 627 C C . VAL A 1 88 ? -21.655 -14.432 17.984 1.00 56.91 88 VAL A C 1
ATOM 629 O O . VAL A 1 88 ? -21.793 -15.639 18.154 1.00 56.91 88 VAL A O 1
ATOM 632 N N . GLU A 1 89 ? -20.919 -13.688 18.817 1.00 54.12 89 GLU A N 1
ATOM 633 C CA . GLU A 1 89 ? -20.172 -14.265 19.955 1.00 54.12 89 GLU A CA 1
ATOM 634 C C . GLU A 1 89 ? -20.988 -14.282 21.261 1.00 54.12 89 GLU A C 1
ATOM 636 O O . GLU A 1 89 ? -20.618 -14.935 22.237 1.00 54.12 89 GLU A O 1
ATOM 641 N N . ALA A 1 90 ? -22.160 -13.640 21.275 1.00 53.38 90 ALA A N 1
ATOM 642 C CA . ALA A 1 90 ? -23.143 -13.761 22.349 1.00 53.38 90 ALA A CA 1
ATOM 643 C C . ALA A 1 90 ? -24.065 -14.983 22.154 1.00 53.38 90 ALA A C 1
ATOM 645 O O . ALA A 1 90 ? -25.267 -14.886 22.371 1.00 53.38 90 ALA A O 1
ATOM 646 N N . GLY A 1 91 ? -23.522 -16.128 21.725 1.00 55.88 91 GLY A N 1
ATOM 647 C CA . GLY A 1 91 ? -24.144 -17.448 21.896 1.00 55.88 91 GLY A CA 1
ATOM 648 C C . GLY A 1 91 ? -25.622 -17.589 21.507 1.00 55.88 91 GLY A C 1
ATOM 649 O O . GLY A 1 91 ? -26.361 -18.281 22.206 1.00 55.88 91 GLY A O 1
ATOM 650 N N . VAL A 1 92 ? -26.083 -16.958 20.422 1.00 57.19 92 VAL A N 1
ATOM 651 C CA . VAL A 1 92 ? -27.397 -17.285 19.850 1.00 57.19 92 VAL A CA 1
ATOM 652 C C . VAL A 1 92 ? -27.177 -18.291 18.729 1.00 57.19 92 VAL A C 1
ATOM 654 O O . VAL A 1 92 ? -26.922 -17.933 17.581 1.00 57.19 92 VAL A O 1
ATOM 657 N N . ASP A 1 93 ? -27.253 -19.571 19.089 1.00 58.78 93 ASP A N 1
ATOM 658 C CA . ASP A 1 93 ? -27.185 -20.707 18.174 1.00 58.78 93 ASP A CA 1
ATOM 659 C C . ASP A 1 93 ? -28.301 -20.641 17.117 1.00 58.78 93 ASP A C 1
ATOM 661 O O . ASP A 1 93 ? -29.396 -21.179 17.283 1.00 58.78 93 ASP A O 1
ATOM 665 N N . MET A 1 94 ? -28.012 -20.012 15.981 1.00 58.38 94 MET A N 1
ATOM 666 C CA . MET A 1 94 ? -28.750 -20.208 14.733 1.00 58.38 94 MET A 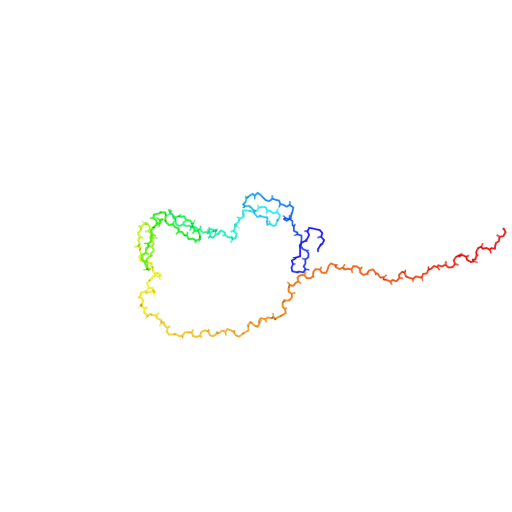CA 1
ATOM 667 C C . MET A 1 94 ? -27.785 -20.723 13.671 1.00 58.38 94 MET A C 1
ATOM 669 O O . MET A 1 94 ? -27.539 -20.088 12.651 1.00 58.38 94 MET A O 1
ATOM 673 N N . ARG A 1 95 ? -27.221 -21.909 13.925 1.00 59.47 95 ARG A N 1
ATOM 674 C CA . ARG A 1 95 ? -26.563 -22.705 12.886 1.00 59.47 95 ARG A CA 1
ATOM 675 C C . ARG A 1 95 ? -27.651 -23.470 12.124 1.00 59.47 95 ARG A C 1
ATOM 677 O O . ARG A 1 95 ? -28.249 -24.372 12.714 1.00 59.47 95 ARG A O 1
ATOM 684 N N . PRO A 1 96 ? -27.941 -23.171 10.846 1.00 57.56 96 PRO A N 1
ATOM 685 C CA . PRO A 1 96 ? -28.569 -24.171 10.002 1.00 57.56 96 PRO A CA 1
ATOM 686 C C . PRO A 1 96 ? -27.589 -25.340 9.853 1.00 57.56 96 PRO A C 1
ATOM 688 O O . PRO A 1 96 ? -26.396 -25.150 9.613 1.00 57.56 96 PRO A O 1
ATOM 691 N N . ALA A 1 97 ? -28.111 -26.540 10.074 1.00 58.69 97 ALA A N 1
ATOM 692 C CA . ALA A 1 97 ? -27.403 -27.794 9.913 1.00 58.69 97 ALA A CA 1
ATOM 693 C C . ALA A 1 97 ? -26.789 -27.908 8.505 1.00 58.69 97 ALA A C 1
ATOM 695 O O . ALA A 1 97 ? -27.469 -27.686 7.505 1.00 58.69 97 ALA A O 1
ATOM 696 N N . ASP A 1 98 ? -25.506 -28.263 8.480 1.00 59.81 98 ASP A N 1
ATOM 697 C CA . ASP A 1 98 ? -24.881 -29.165 7.512 1.00 59.81 98 ASP A CA 1
ATOM 698 C C . ASP A 1 98 ? -25.137 -28.889 6.017 1.00 59.81 98 ASP A C 1
ATOM 700 O O . ASP A 1 98 ? -25.979 -29.514 5.373 1.00 59.81 98 ASP A O 1
ATOM 704 N N . LEU A 1 99 ? -24.303 -28.031 5.421 1.00 59.81 99 LEU A N 1
ATOM 705 C CA . LEU A 1 99 ? -23.978 -28.114 3.994 1.00 59.81 99 LEU A CA 1
ATOM 706 C C . LEU A 1 99 ? -22.530 -28.583 3.854 1.00 59.81 99 LEU A C 1
ATOM 708 O O . LEU A 1 99 ? -21.592 -27.789 3.811 1.00 59.81 99 LEU A O 1
ATOM 712 N N . ASP A 1 100 ? -22.380 -29.903 3.801 1.00 61.50 100 ASP A N 1
ATOM 713 C CA . ASP A 1 100 ? -21.169 -30.604 3.385 1.00 61.50 100 ASP A CA 1
ATOM 714 C C . ASP A 1 100 ? -20.844 -30.233 1.928 1.00 61.50 100 ASP A C 1
ATOM 716 O O . ASP A 1 100 ? -21.317 -30.846 0.971 1.00 61.50 100 ASP A O 1
ATOM 720 N N . SER A 1 101 ? -20.086 -29.152 1.749 1.00 64.75 101 SER A N 1
ATOM 721 C CA . SER A 1 101 ? -19.477 -28.813 0.464 1.00 64.75 101 SER A CA 1
ATOM 722 C C . SER A 1 101 ? -18.179 -29.599 0.351 1.00 64.75 101 SER A C 1
ATOM 724 O O . SER A 1 101 ? -17.118 -29.135 0.769 1.00 64.75 101 SER A O 1
ATOM 726 N N . GLY A 1 102 ? -18.280 -30.8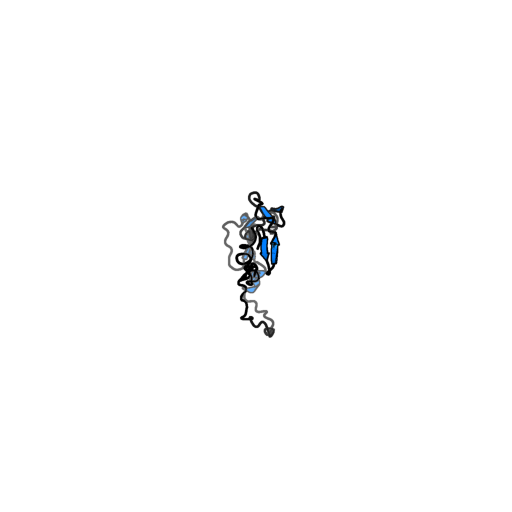20 -0.171 1.00 65.31 102 GLY A N 1
ATOM 727 C CA . GLY A 1 102 ? -17.114 -31.634 -0.488 1.00 65.31 102 GLY A CA 1
ATOM 728 C C . GLY A 1 102 ? -16.153 -30.896 -1.438 1.00 65.31 102 GLY A C 1
ATOM 729 O O . GLY A 1 102 ? -16.597 -30.104 -2.275 1.00 65.31 102 GLY A O 1
ATOM 730 N N . PRO A 1 103 ? -14.834 -31.128 -1.329 1.00 65.25 103 PRO A N 1
ATOM 731 C CA . PRO A 1 103 ? -13.859 -30.507 -2.216 1.00 65.25 103 PRO A CA 1
ATOM 732 C C . PRO A 1 103 ? -14.055 -30.985 -3.667 1.00 65.25 103 PRO A C 1
ATOM 734 O O . PRO A 1 103 ? -14.364 -32.162 -3.886 1.00 65.25 103 PRO A O 1
ATOM 737 N N . PRO A 1 104 ? -13.857 -30.117 -4.679 1.00 55.19 104 PRO A N 1
ATOM 738 C CA . PRO A 1 104 ? -13.830 -30.561 -6.068 1.00 55.19 104 PRO A CA 1
ATOM 739 C C . PRO A 1 104 ? -12.674 -31.559 -6.272 1.00 55.19 104 PRO A C 1
ATOM 741 O O . PRO A 1 104 ? -11.580 -31.340 -5.743 1.00 55.19 104 PRO A O 1
ATOM 744 N N . PRO A 1 105 ? -12.861 -32.652 -7.034 1.00 51.31 105 PRO A N 1
ATOM 745 C CA . PRO A 1 105 ? -11.743 -33.495 -7.415 1.00 51.31 105 PRO A CA 1
ATOM 746 C C . PRO A 1 105 ? -10.903 -32.765 -8.468 1.00 51.31 105 PRO A C 1
ATOM 748 O O . PRO A 1 105 ? -11.416 -32.374 -9.514 1.00 51.31 105 PRO A O 1
ATOM 751 N N . GLY A 1 106 ? -9.605 -32.631 -8.197 1.00 57.72 106 GLY A N 1
ATOM 752 C CA . GLY A 1 106 ? -8.613 -32.276 -9.209 1.00 57.72 106 GLY A CA 1
ATOM 753 C C . GLY A 1 106 ? -8.066 -30.856 -9.105 1.00 57.72 106 GLY A C 1
ATOM 754 O O . GLY A 1 106 ? -8.379 -29.993 -9.914 1.00 57.72 106 GLY A O 1
ATOM 755 N N . SER A 1 107 ? -7.134 -30.661 -8.182 1.00 53.09 107 SER A N 1
ATOM 756 C CA . SER A 1 107 ? -5.931 -29.893 -8.496 1.00 53.09 107 SER A CA 1
ATOM 757 C C . SER A 1 107 ? -4.755 -30.713 -7.991 1.00 53.09 107 SER A C 1
ATOM 759 O O . SER A 1 107 ? -4.238 -30.512 -6.891 1.00 53.09 107 SER A O 1
ATOM 761 N N . GLU A 1 108 ? -4.418 -31.739 -8.762 1.00 54.34 108 GLU A N 1
ATOM 762 C CA . GLU A 1 108 ? -3.109 -32.362 -8.670 1.00 54.34 108 GLU A CA 1
ATOM 763 C C . GLU A 1 108 ? -2.096 -31.229 -8.859 1.00 54.34 108 GLU A C 1
ATOM 765 O O . GLU A 1 108 ? -2.097 -30.550 -9.885 1.00 54.34 108 GLU A O 1
ATOM 770 N N . ALA A 1 109 ? -1.317 -30.948 -7.815 1.00 57.16 109 ALA A N 1
ATOM 771 C CA . ALA A 1 109 ? -0.136 -30.119 -7.943 1.00 57.16 109 ALA A CA 1
ATOM 772 C C . ALA A 1 109 ? 0.785 -30.847 -8.921 1.00 57.16 109 ALA A C 1
ATOM 774 O O . ALA A 1 109 ? 1.291 -31.927 -8.604 1.00 57.16 109 ALA A O 1
ATOM 775 N N . ASP A 1 110 ? 0.926 -30.294 -10.120 1.00 52.31 110 ASP A N 1
ATOM 776 C CA . ASP A 1 110 ? 1.851 -30.812 -11.110 1.00 52.31 110 ASP A CA 1
ATOM 777 C C . ASP A 1 110 ? 3.275 -30.688 -10.531 1.00 52.31 110 ASP A C 1
ATOM 779 O O . ASP A 1 110 ? 3.711 -29.577 -10.221 1.00 52.31 110 ASP A O 1
ATOM 783 N N . PRO A 1 111 ? 4.007 -31.793 -10.289 1.00 56.66 111 PRO A N 1
ATOM 784 C CA . PRO A 1 111 ? 5.334 -31.735 -9.681 1.00 56.66 111 PRO A CA 1
ATOM 785 C C . PRO A 1 111 ? 6.422 -31.347 -10.691 1.00 56.66 111 PRO A C 1
ATOM 787 O O . PRO A 1 111 ? 7.608 -31.401 -10.358 1.00 56.66 111 PRO A O 1
ATOM 790 N N . THR A 1 112 ? 6.044 -30.994 -11.922 1.00 55.41 112 THR A N 1
ATOM 791 C CA . THR A 1 112 ? 6.953 -30.508 -12.955 1.00 55.41 112 THR A CA 1
ATOM 792 C C . THR A 1 112 ? 6.724 -29.034 -13.232 1.00 55.41 112 THR A C 1
ATOM 794 O O . THR A 1 112 ? 6.479 -28.629 -14.360 1.00 55.41 112 THR A O 1
ATOM 797 N N . ASP A 1 113 ? 6.916 -28.221 -12.200 1.00 53.22 113 ASP A N 1
ATOM 798 C CA . ASP A 1 113 ? 7.252 -26.815 -12.382 1.00 53.22 113 ASP A CA 1
ATOM 799 C C . ASP A 1 113 ? 8.769 -26.631 -12.197 1.00 53.22 113 ASP A C 1
ATOM 801 O O . ASP A 1 113 ? 9.262 -26.403 -11.088 1.00 53.22 113 ASP A O 1
ATOM 805 N N . PRO A 1 114 ? 9.574 -26.830 -13.256 1.00 59.94 114 PRO A N 1
ATOM 806 C CA . PRO A 1 114 ? 10.877 -26.225 -13.348 1.00 59.94 114 PRO A CA 1
ATOM 807 C C . PRO A 1 114 ? 10.726 -24.851 -14.015 1.00 59.94 114 PRO A C 1
ATOM 809 O O . PRO A 1 114 ? 11.374 -24.623 -15.036 1.00 59.94 114 PRO A O 1
ATOM 812 N N . ASP A 1 115 ? 9.957 -23.906 -13.456 1.00 57.31 115 ASP A N 1
ATOM 813 C CA . ASP A 1 115 ? 10.137 -22.484 -13.793 1.00 57.31 115 ASP A CA 1
ATOM 814 C C . ASP A 1 115 ? 11.437 -21.952 -13.152 1.00 57.31 115 ASP A C 1
ATOM 816 O O . ASP A 1 115 ? 11.499 -20.973 -12.409 1.00 57.31 115 ASP A O 1
ATOM 820 N N . GLY A 1 116 ? 12.541 -22.624 -13.475 1.00 58.47 116 GLY A N 1
ATOM 821 C CA . GLY A 1 116 ? 13.817 -21.972 -13.662 1.00 58.47 116 GLY A CA 1
ATOM 822 C C . GLY A 1 116 ? 13.815 -21.403 -15.074 1.00 58.47 116 GLY A C 1
ATOM 823 O O . GLY A 1 116 ? 13.815 -22.156 -16.044 1.00 58.47 116 GLY A O 1
ATOM 824 N N . CYS A 1 117 ? 13.809 -20.075 -15.183 1.00 61.97 117 CYS A N 1
ATOM 825 C CA . CYS A 1 117 ? 13.979 -19.341 -16.435 1.00 61.97 117 CYS A CA 1
ATOM 826 C C . CYS A 1 117 ? 15.330 -19.676 -17.092 1.00 61.97 117 CYS A C 1
ATOM 828 O O . CYS A 1 117 ? 16.287 -18.903 -16.979 1.00 61.97 117 CYS A O 1
ATOM 830 N N . ASP A 1 118 ? 15.417 -20.804 -17.794 1.00 62.62 118 ASP A N 1
ATOM 831 C CA . ASP A 1 118 ? 16.585 -21.154 -18.592 1.00 62.62 118 ASP A CA 1
ATOM 832 C C . ASP A 1 118 ? 16.545 -20.335 -19.886 1.00 62.62 118 ASP A C 1
ATOM 834 O O . ASP A 1 118 ? 15.888 -20.651 -20.879 1.00 62.62 118 ASP A O 1
ATOM 838 N N . CYS A 1 119 ? 17.178 -19.167 -19.818 1.00 60.94 119 CYS A N 1
ATOM 839 C CA . CYS A 1 119 ? 17.334 -18.280 -20.955 1.00 60.94 119 CYS A CA 1
ATOM 840 C C . CYS A 1 119 ? 18.509 -18.776 -21.800 1.00 60.94 119 CYS A C 1
ATOM 842 O O . CYS A 1 119 ? 19.600 -18.206 -21.719 1.00 60.94 119 CYS A O 1
ATOM 844 N N . ASP A 1 120 ? 18.297 -19.805 -22.620 1.00 65.75 120 ASP A N 1
ATOM 845 C CA . ASP A 1 120 ? 19.290 -20.188 -23.622 1.00 65.75 120 ASP A CA 1
ATOM 846 C C . ASP A 1 120 ? 19.328 -19.100 -24.708 1.00 65.75 120 ASP A C 1
ATOM 848 O O . ASP A 1 120 ? 18.518 -19.026 -25.638 1.00 65.75 120 ASP A O 1
ATOM 852 N N . ALA A 1 121 ? 20.251 -18.155 -24.530 1.00 59.19 121 ALA A N 1
ATOM 853 C CA . ALA A 1 121 ? 20.669 -17.249 -25.580 1.00 59.19 121 ALA A CA 1
ATOM 854 C C . ALA A 1 121 ? 21.392 -18.098 -26.625 1.00 59.19 121 ALA A C 1
ATOM 856 O O . ALA A 1 121 ? 22.587 -18.345 -26.486 1.00 59.19 121 ALA A O 1
ATOM 857 N N . GLY A 1 122 ? 20.635 -18.551 -27.631 1.00 51.19 122 GLY A N 1
ATOM 858 C CA . GLY A 1 122 ? 21.076 -19.456 -28.686 1.00 51.19 122 GLY A CA 1
ATOM 859 C C . GLY A 1 122 ? 22.553 -19.302 -29.037 1.00 51.19 122 GLY A C 1
ATOM 860 O O . GLY A 1 122 ? 22.963 -18.353 -29.713 1.00 51.19 122 GLY A O 1
ATOM 861 N N . GLY A 1 123 ? 23.349 -20.263 -28.570 1.00 50.00 123 GLY A N 1
ATOM 862 C CA . GLY A 1 123 ? 24.735 -20.421 -28.971 1.00 50.00 123 GLY A CA 1
ATOM 863 C C . GLY A 1 123 ? 24.774 -20.702 -30.466 1.00 50.00 123 GLY A C 1
ATOM 864 O O . GLY A 1 123 ? 24.395 -21.781 -30.917 1.00 50.00 123 GLY A O 1
ATOM 865 N N . GLY A 1 124 ? 25.203 -19.711 -31.249 1.00 50.62 124 GLY A N 1
ATOM 866 C CA . GLY A 1 124 ? 25.388 -19.834 -32.688 1.00 50.62 124 GLY A CA 1
ATOM 867 C C . GLY A 1 124 ? 26.346 -20.977 -33.013 1.00 50.62 124 GLY A C 1
ATOM 868 O O . GLY A 1 124 ? 27.564 -20.811 -32.972 1.00 50.62 124 GLY A O 1
ATOM 869 N N . GLY A 1 125 ? 25.785 -22.138 -33.354 1.00 50.72 125 GLY A N 1
ATOM 870 C CA . GLY A 1 125 ? 26.490 -23.264 -33.947 1.00 50.72 125 GLY A CA 1
ATOM 871 C C . GLY A 1 125 ? 27.012 -22.874 -35.325 1.00 50.72 125 GLY A C 1
ATOM 872 O O . GLY A 1 125 ? 26.393 -23.166 -36.346 1.00 50.72 125 GLY A O 1
ATOM 873 N N . GLY A 1 126 ? 28.149 -22.179 -35.356 1.00 59.06 126 GLY A N 1
ATOM 874 C CA . GLY A 1 126 ? 28.933 -22.012 -36.571 1.00 59.06 126 GLY A CA 1
ATOM 875 C C . GLY A 1 126 ? 29.282 -23.401 -37.109 1.00 59.06 126 GLY A C 1
ATOM 876 O O . GLY A 1 126 ? 29.708 -24.261 -36.336 1.00 59.06 126 GLY A O 1
ATOM 877 N N . PRO A 1 127 ? 29.069 -23.688 -38.400 1.00 54.16 127 PRO A N 1
ATOM 878 C CA . PRO A 1 127 ? 29.217 -25.047 -38.872 1.00 54.16 127 PRO A CA 1
ATOM 879 C C . PRO A 1 127 ? 30.720 -25.390 -38.934 1.00 54.16 127 PRO A C 1
ATOM 881 O O . PRO A 1 127 ? 31.487 -24.832 -39.718 1.00 54.16 127 PRO A O 1
ATOM 884 N N . SER A 1 128 ? 31.136 -26.310 -38.062 1.00 60.34 128 SER A N 1
ATOM 885 C CA . SER A 1 128 ? 32.507 -26.801 -37.851 1.00 60.34 128 SER A CA 1
ATOM 886 C C . SER A 1 128 ? 33.060 -27.646 -39.014 1.00 60.34 128 SER A C 1
ATOM 888 O O . SER A 1 128 ? 33.440 -28.799 -38.826 1.00 60.34 128 SER A O 1
ATOM 890 N N . TRP A 1 129 ? 33.128 -27.089 -40.228 1.00 59.34 129 TRP A N 1
ATOM 891 C CA . TRP A 1 129 ? 33.708 -27.749 -41.415 1.00 59.34 129 TRP A CA 1
ATOM 892 C C . TRP A 1 129 ? 34.751 -26.897 -42.154 1.00 59.34 129 TRP A C 1
ATOM 894 O O . TRP A 1 129 ? 35.041 -27.139 -43.322 1.00 59.34 129 TRP A O 1
ATOM 904 N N . LEU A 1 130 ? 35.402 -25.948 -41.474 1.00 58.31 130 LEU A N 1
ATOM 905 C CA . LEU A 1 130 ? 36.606 -25.281 -41.995 1.00 58.31 130 LEU A CA 1
ATOM 906 C C . LEU A 1 130 ? 37.890 -26.015 -41.587 1.00 58.31 130 LEU A C 1
ATOM 908 O O . LEU A 1 130 ? 38.861 -25.416 -41.128 1.00 58.31 130 LEU A O 1
ATOM 912 N N . LEU A 1 131 ? 37.901 -27.332 -41.788 1.00 63.03 131 LEU A N 1
ATOM 913 C CA . LEU A 1 131 ? 39.118 -28.128 -41.784 1.00 63.03 131 LEU A CA 1
ATOM 914 C C . LEU A 1 131 ? 39.410 -28.622 -43.206 1.00 63.03 131 LEU A C 1
ATOM 916 O O . LEU A 1 131 ? 38.711 -29.467 -43.750 1.00 63.03 131 LEU A O 1
ATOM 920 N N . VAL A 1 132 ? 40.539 -28.123 -43.719 1.00 64.88 132 VAL A N 1
ATOM 921 C CA . VAL A 1 132 ? 41.397 -28.733 -44.747 1.00 64.88 132 VAL A CA 1
ATOM 922 C C . VAL A 1 132 ? 40.929 -28.615 -46.200 1.00 64.88 132 VAL A C 1
ATOM 924 O O . VAL A 1 132 ? 40.433 -29.573 -46.767 1.00 64.88 132 VAL A O 1
ATOM 927 N N . LEU A 1 133 ? 41.279 -27.501 -46.857 1.00 62.12 133 LEU A N 1
ATOM 928 C CA . LEU A 1 133 ? 41.701 -27.496 -48.269 1.00 62.12 133 LEU A CA 1
ATOM 929 C C . LEU A 1 133 ? 42.724 -26.368 -48.511 1.00 62.12 133 LEU A C 1
ATOM 931 O O . LEU A 1 133 ? 42.397 -25.310 -49.036 1.00 62.12 133 LEU A O 1
ATOM 935 N N . LEU A 1 134 ? 43.987 -26.595 -48.134 1.00 61.56 134 LEU A N 1
ATOM 936 C CA . LEU A 1 134 ? 45.118 -25.861 -48.715 1.00 61.56 134 LEU A CA 1
ATOM 937 C C . LEU A 1 134 ? 45.348 -26.406 -50.135 1.00 61.56 134 LEU A C 1
ATOM 939 O O . LEU A 1 134 ? 45.785 -27.555 -50.261 1.00 61.56 134 LEU A O 1
ATOM 943 N N . PRO A 1 135 ? 45.082 -25.651 -51.219 1.00 58.00 135 PRO A N 1
ATOM 944 C CA . PRO A 1 135 ? 45.383 -26.139 -52.549 1.00 58.00 135 PRO A CA 1
ATOM 945 C C . PRO A 1 135 ? 46.894 -26.062 -52.778 1.00 58.00 135 PRO A C 1
ATOM 947 O O . PRO A 1 135 ? 47.550 -25.053 -52.521 1.00 58.00 135 PRO A O 1
ATOM 950 N N . LEU A 1 136 ? 47.423 -27.172 -53.285 1.00 61.41 136 LEU A N 1
ATOM 951 C CA . LEU A 1 136 ? 48.795 -27.470 -53.694 1.00 61.41 136 LEU A CA 1
ATOM 952 C C . LEU A 1 136 ? 49.331 -26.525 -54.794 1.00 61.41 136 LEU A C 1
ATOM 954 O O . LEU A 1 136 ? 49.757 -26.965 -55.860 1.00 61.41 136 LEU A O 1
ATOM 958 N N . TRP A 1 137 ? 49.335 -25.212 -54.568 1.00 59.19 137 TRP A N 1
ATOM 959 C CA . TRP A 1 137 ? 49.852 -24.237 -55.536 1.00 59.19 137 TRP A CA 1
ATOM 960 C C . TRP A 1 137 ? 51.384 -24.089 -55.478 1.00 59.19 137 TRP A C 1
ATOM 962 O O . TRP A 1 137 ? 51.999 -23.504 -56.367 1.00 59.19 137 TRP A O 1
ATOM 972 N N . ALA A 1 138 ? 52.026 -24.691 -54.472 1.00 58.62 138 ALA A N 1
ATOM 973 C CA . ALA A 1 138 ? 53.465 -24.584 -54.232 1.00 58.62 138 ALA A CA 1
ATOM 974 C C . ALA A 1 138 ? 54.351 -25.540 -55.065 1.00 58.62 138 ALA A C 1
ATOM 976 O O . ALA A 1 138 ? 55.573 -25.447 -54.974 1.00 58.62 138 ALA A O 1
ATOM 977 N N . ILE A 1 139 ? 53.795 -26.439 -55.894 1.00 62.78 139 ILE A N 1
ATOM 978 C CA . ILE A 1 139 ? 54.600 -27.490 -56.564 1.00 62.78 139 ILE A CA 1
ATOM 979 C C . ILE A 1 139 ? 54.748 -27.305 -58.092 1.00 62.78 139 ILE A C 1
ATOM 981 O O . ILE A 1 139 ? 55.630 -27.921 -58.686 1.00 62.78 139 ILE A O 1
ATOM 985 N N . ARG A 1 140 ? 53.999 -26.413 -58.769 1.00 61.47 140 ARG A N 1
ATOM 986 C CA . ARG A 1 140 ? 53.993 -26.378 -60.257 1.00 61.47 140 ARG A CA 1
ATOM 987 C C . ARG A 1 140 ? 54.407 -25.072 -60.957 1.00 61.47 140 ARG A C 1
ATOM 989 O O . ARG A 1 140 ? 54.178 -24.953 -62.154 1.00 61.47 140 ARG A O 1
ATOM 996 N N . ARG A 1 141 ? 55.054 -24.108 -60.288 1.00 62.31 141 ARG A N 1
ATOM 997 C CA . ARG A 1 141 ? 55.641 -22.929 -60.985 1.00 62.31 141 ARG A CA 1
ATOM 998 C C . ARG A 1 141 ? 57.166 -22.818 -60.946 1.00 62.31 141 ARG A C 1
ATOM 1000 O O . ARG A 1 141 ? 57.721 -21.878 -61.499 1.00 62.31 141 ARG A O 1
ATOM 1007 N N . ARG A 1 142 ? 57.877 -23.812 -60.405 1.00 64.44 142 ARG A N 1
ATOM 1008 C CA . ARG A 1 142 ? 59.318 -23.970 -60.669 1.00 64.44 142 ARG A CA 1
ATOM 1009 C C . ARG A 1 142 ? 59.501 -24.748 -61.970 1.00 64.44 142 ARG A C 1
ATOM 1011 O O . ARG A 1 142 ? 59.664 -25.961 -61.901 1.00 64.44 142 ARG A O 1
ATOM 1018 N N . ARG A 1 143 ? 59.390 -24.075 -63.122 1.00 63.12 143 ARG A N 1
ATOM 1019 C CA . ARG A 1 143 ? 59.964 -24.449 -64.439 1.00 63.12 143 ARG A CA 1
ATOM 1020 C C . ARG A 1 143 ? 59.350 -23.565 -65.530 1.00 63.12 143 ARG A C 1
ATOM 1022 O O . ARG A 1 143 ? 58.359 -23.962 -66.123 1.00 63.12 143 ARG A O 1
ATOM 1029 N N . THR A 1 144 ? 59.950 -22.405 -65.778 1.00 53.94 144 THR A N 1
ATOM 1030 C CA . THR A 1 144 ? 60.313 -21.920 -67.124 1.00 53.94 144 THR A CA 1
ATOM 1031 C C . THR A 1 144 ? 61.154 -20.652 -66.979 1.00 53.94 144 THR A C 1
ATOM 1033 O O . THR A 1 144 ? 60.858 -19.817 -66.129 1.00 53.94 144 THR A O 1
ATOM 1036 N N . ILE A 1 145 ? 62.229 -20.648 -67.766 1.00 53.72 145 ILE A N 1
ATOM 1037 C CA . ILE A 1 145 ? 63.344 -19.700 -67.909 1.00 53.72 145 ILE A CA 1
ATOM 1038 C C . ILE A 1 145 ? 62.890 -18.258 -68.123 1.00 53.72 145 ILE A C 1
ATOM 1040 O O . ILE A 1 145 ? 61.898 -18.077 -68.862 1.00 53.72 145 ILE A O 1
#

pLDDT: mean 74.59, std 14.86, range [50.0, 93.12]

Foldseek 3Di:
DPPQFDDDPLDTDHDLCPPDDEDPQWDDDPVDTDRDPPPQPLCVPPDEDPQWDDDNVDTDRPLCVVPDEDQQWDQDPVDTHRDPVSVVVVDPPPDDDDDPPDDDPDDPPDPPPPPPNPNCPDDPCDPPDPPDDPDPPPPPPPDDD

Radius of gyration: 35.38 Å; chains: 1; bounding box: 92×46×94 Å

Sequence (145 aa):
CPDYAICRNGNCVHDGCREIRCPEGQQCEDEQCIEGVDPMDPCAGINCPAGQFCERGLCIDPLCEGISCDPGTVCSMGICELSADAAVEAGVDMRPADLDSGPPPGSEADPTDPDGCDCDAGGGGGPSWLLVLLPLWAIRRRRTI

Secondary structure (DSSP, 8-state):
--TTEEEETTEEEE-GGGS--PPTTEEEETTEEEE---TT-TTTT--PPTT-EEETTEEE-GGGTT--PPTTEEEETTEEEE-TTGGGTS-----------PPPS-----S-------------------------TTSS-S---